Protein AF-A0A6I5CCQ0-F1 (afdb_monomer_lite)

Secondary structure (DSSP, 8-state):
--HHHHHHHHHHHHHHHHHHHHTTS---HHHHHHHHHHHHHHHHHHHHHHHHTSTT--SS-TTPPBPTTTSSSBHHHHHHHHTTPPTT-------PPPHHHHHHHHHHH-HHHHHHH-

Radius of gyration: 22.47 Å; chains: 1; bounding box: 61×22×50 Å

Sequence (118 aa):
MTNLTTELGSALRALGEHGDRLTVFEAAPEQLDEIGADLDRARRLLADVRAEQSPAGCRVHPSAPRDPATGEACLFCATNRRRGQTPGETATVTAAVPLEQVCRAVAELGHEEAVRRF

Foldseek 3Di:
DDPLVVVLVVLVVVLVVLVVVVVPDDDDPVSVVVNVVSVVVSLQSVLQVLLVCACQSDSVCSPAHQDPVPRNHGPVCVVCVVVVHHPPPPPPCPPDDPVVVLVVCCVPVNDVVSVVVD

pLDDT: mean 83.83, std 12.18, range [48.66, 97.0]

Structure (mmCIF, N/CA/C/O backbone):
data_AF-A0A6I5CCQ0-F1
#
_entry.id   AF-A0A6I5CCQ0-F1
#
loop_
_atom_site.group_PDB
_atom_site.id
_atom_site.type_symbol
_atom_site.label_atom_id
_atom_site.label_alt_id
_atom_site.label_comp_id
_atom_site.label_asym_id
_atom_site.label_entity_id
_atom_site.label_seq_id
_atom_site.pdbx_PDB_ins_code
_atom_site.Cartn_x
_atom_site.Cartn_y
_atom_site.Cartn_z
_atom_site.occupancy
_atom_site.B_iso_or_equiv
_atom_site.auth_seq_id
_atom_site.auth_comp_id
_atom_site.auth_asym_id
_atom_site.auth_atom_id
_atom_site.pdbx_PDB_model_num
ATOM 1 N N . MET A 1 1 ? 17.697 10.326 9.363 1.00 55.03 1 MET A N 1
ATOM 2 C CA . MET A 1 1 ? 17.123 9.556 8.239 1.00 55.03 1 MET A CA 1
ATOM 3 C C . MET A 1 1 ? 17.145 8.093 8.637 1.00 55.03 1 MET A C 1
ATOM 5 O O . MET A 1 1 ? 18.209 7.630 9.031 1.00 55.03 1 MET A O 1
ATOM 9 N N . THR A 1 2 ? 15.998 7.407 8.640 1.00 75.50 2 THR A N 1
ATOM 10 C CA . THR A 1 2 ? 15.954 5.965 8.941 1.00 75.50 2 THR A CA 1
ATOM 11 C C . THR A 1 2 ? 16.636 5.189 7.815 1.00 75.50 2 THR A C 1
ATOM 13 O O . THR A 1 2 ? 16.669 5.662 6.676 1.00 75.50 2 THR A O 1
ATOM 16 N N . ASN A 1 3 ? 17.198 4.016 8.121 1.00 89.06 3 ASN A N 1
ATOM 17 C CA . ASN A 1 3 ? 17.858 3.168 7.122 1.00 89.06 3 ASN A CA 1
ATOM 18 C C . ASN A 1 3 ? 16.903 2.869 5.940 1.00 89.06 3 ASN A C 1
ATOM 20 O O . ASN A 1 3 ? 17.273 3.050 4.783 1.00 89.06 3 ASN A O 1
ATOM 24 N N . LEU A 1 4 ? 15.618 2.628 6.235 1.00 89.00 4 LEU A N 1
ATOM 25 C CA . LEU A 1 4 ? 14.563 2.403 5.239 1.00 89.00 4 LEU A CA 1
ATOM 26 C C . LEU A 1 4 ? 14.352 3.570 4.265 1.00 89.00 4 LEU A C 1
ATOM 28 O O . LEU A 1 4 ? 14.105 3.350 3.082 1.00 89.00 4 LEU A O 1
ATOM 32 N N . THR A 1 5 ? 14.479 4.818 4.726 1.00 92.19 5 THR A N 1
ATOM 33 C CA . THR A 1 5 ? 14.367 5.992 3.841 1.00 92.19 5 THR A CA 1
ATOM 34 C C . THR A 1 5 ? 15.515 6.019 2.823 1.00 92.19 5 THR A C 1
ATOM 36 O O . THR A 1 5 ? 15.314 6.360 1.656 1.00 92.19 5 THR A O 1
ATOM 39 N N . THR A 1 6 ? 16.720 5.627 3.245 1.00 94.19 6 THR A N 1
ATOM 40 C CA . THR A 1 6 ? 17.888 5.513 2.362 1.00 94.19 6 THR A CA 1
ATOM 41 C C . THR A 1 6 ? 17.727 4.354 1.378 1.00 94.19 6 THR A C 1
ATOM 43 O O . THR A 1 6 ? 17.977 4.532 0.185 1.00 94.19 6 THR A O 1
ATOM 46 N N . GLU A 1 7 ? 17.254 3.194 1.842 1.00 95.62 7 GLU A N 1
ATOM 47 C CA . GLU A 1 7 ? 16.984 2.031 0.986 1.00 95.62 7 GLU A CA 1
ATOM 48 C C . GLU A 1 7 ? 15.912 2.321 -0.069 1.00 95.62 7 GLU A C 1
ATOM 50 O O . GLU A 1 7 ? 16.095 1.969 -1.237 1.00 95.62 7 GLU A O 1
ATOM 55 N N . LEU A 1 8 ? 14.833 3.018 0.306 1.00 95.81 8 LEU A N 1
ATOM 56 C CA . LEU A 1 8 ? 13.809 3.483 -0.630 1.00 95.81 8 LEU A CA 1
ATOM 57 C C . LEU A 1 8 ? 14.408 4.432 -1.674 1.00 95.81 8 LEU A C 1
ATOM 59 O O . LEU A 1 8 ? 14.164 4.268 -2.867 1.00 95.81 8 LEU A O 1
ATOM 63 N N . GLY A 1 9 ? 15.238 5.388 -1.249 1.00 95.38 9 GLY A N 1
ATOM 64 C CA . GLY A 1 9 ? 15.928 6.295 -2.167 1.00 95.38 9 GLY A CA 1
ATOM 65 C C . GLY A 1 9 ? 16.854 5.573 -3.153 1.00 95.38 9 GLY A C 1
ATOM 66 O O . GLY A 1 9 ? 16.978 5.996 -4.299 1.00 95.38 9 GLY A O 1
ATOM 67 N N . SER A 1 10 ? 17.494 4.476 -2.739 1.00 95.75 10 SER A N 1
ATOM 68 C CA . SER A 1 10 ? 18.277 3.617 -3.637 1.00 95.75 10 SER A CA 1
ATOM 69 C C . SER A 1 10 ? 17.385 2.838 -4.609 1.00 95.75 10 SER A C 1
ATOM 71 O O . SER A 1 10 ? 17.676 2.827 -5.801 1.00 95.75 10 SER A O 1
ATOM 73 N N . ALA A 1 11 ? 16.278 2.258 -4.132 1.00 96.06 11 ALA A N 1
ATOM 74 C CA . ALA A 1 11 ? 15.328 1.521 -4.970 1.00 96.06 11 ALA A CA 1
ATOM 75 C C . ALA A 1 11 ? 14.722 2.399 -6.077 1.00 96.06 11 ALA A C 1
ATOM 77 O O . ALA A 1 11 ? 14.635 1.989 -7.230 1.00 96.06 11 ALA A O 1
ATOM 78 N N . LEU A 1 12 ? 14.336 3.631 -5.733 1.00 96.00 12 LEU A N 1
ATOM 79 C CA . LEU A 1 12 ? 13.749 4.574 -6.686 1.00 96.00 12 LEU A CA 1
ATOM 80 C C . LEU A 1 12 ? 14.753 5.043 -7.747 1.00 96.00 12 LEU A C 1
ATOM 82 O O . LEU A 1 12 ? 14.352 5.276 -8.883 1.00 96.00 12 LEU A O 1
ATOM 86 N N . ARG A 1 13 ? 16.047 5.157 -7.410 1.00 95.12 13 ARG A N 1
ATOM 87 C CA . ARG A 1 13 ? 17.084 5.466 -8.410 1.00 95.12 13 ARG A CA 1
ATOM 88 C C . ARG A 1 13 ? 17.253 4.336 -9.423 1.00 95.12 13 ARG A C 1
ATOM 90 O O . ARG A 1 13 ? 17.243 4.625 -10.611 1.00 95.12 13 ARG A O 1
ATOM 97 N N . ALA A 1 14 ? 17.316 3.083 -8.968 1.00 92.38 14 ALA A N 1
ATOM 98 C CA . ALA A 1 14 ? 17.410 1.921 -9.859 1.00 92.38 14 ALA A CA 1
ATOM 99 C C . ALA A 1 14 ? 16.221 1.846 -10.839 1.00 92.38 14 ALA A C 1
ATOM 101 O O . ALA A 1 14 ? 16.401 1.615 -12.030 1.00 92.38 14 ALA A O 1
ATOM 102 N N . LEU A 1 15 ? 15.004 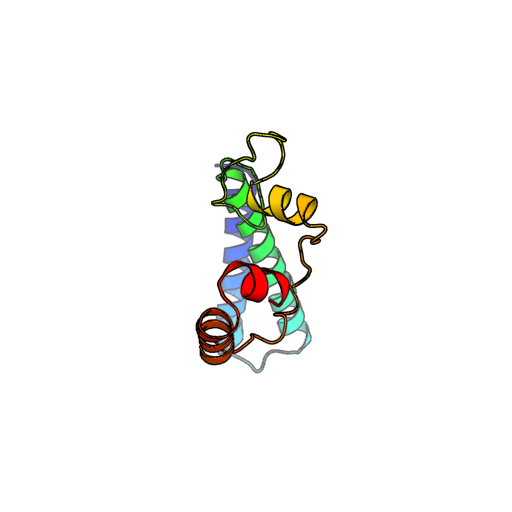2.146 -10.369 1.00 92.62 15 LEU A N 1
ATOM 103 C CA . LEU A 1 15 ? 13.829 2.253 -11.243 1.00 92.62 15 LEU A CA 1
ATOM 104 C C . LEU A 1 15 ? 13.942 3.370 -12.289 1.00 92.62 15 LEU A C 1
ATOM 106 O O . LEU A 1 15 ? 13.489 3.191 -13.418 1.00 92.62 15 LEU A O 1
ATOM 110 N N . GLY A 1 16 ? 14.539 4.510 -11.932 1.00 91.25 16 GLY A N 1
ATOM 111 C CA . GLY A 1 16 ? 14.813 5.589 -12.884 1.00 91.25 16 GLY A CA 1
ATOM 112 C C . GLY A 1 16 ? 15.746 5.140 -14.011 1.00 91.25 16 GLY A C 1
ATOM 113 O O . GLY A 1 16 ? 15.446 5.374 -15.178 1.00 91.25 16 GLY A O 1
ATOM 114 N N . GLU A 1 17 ? 16.808 4.407 -13.669 1.00 90.75 17 GLU A N 1
ATOM 115 C CA . GLU A 1 17 ? 17.763 3.853 -14.641 1.00 90.75 17 GLU A CA 1
ATOM 116 C C . GLU A 1 17 ? 17.095 2.871 -15.618 1.00 90.75 17 GLU A C 1
ATOM 118 O O . GLU A 1 17 ? 17.407 2.864 -16.811 1.00 90.75 17 GLU A O 1
ATOM 123 N N . HIS A 1 18 ? 16.134 2.069 -15.146 1.00 88.44 18 HIS A N 1
ATOM 124 C CA . HIS A 1 18 ? 15.318 1.222 -16.023 1.00 88.44 18 HIS A CA 1
ATOM 125 C C . HIS A 1 18 ? 14.440 2.044 -16.975 1.00 88.44 18 HIS A C 1
ATOM 127 O O . HIS A 1 18 ? 14.359 1.729 -18.163 1.00 88.44 18 HIS A O 1
ATOM 133 N N . GLY A 1 19 ? 13.813 3.115 -16.476 1.00 84.25 19 GLY A N 1
ATOM 134 C CA . GLY A 1 19 ? 12.987 4.026 -17.274 1.00 84.25 19 GLY A CA 1
ATOM 135 C C . GLY A 1 19 ? 13.755 4.677 -18.426 1.00 84.25 19 GLY A C 1
ATOM 136 O O . GLY A 1 19 ? 13.257 4.710 -19.552 1.00 84.25 19 GLY A O 1
ATOM 137 N N . ASP A 1 20 ? 14.994 5.105 -18.174 1.00 82.88 20 ASP A N 1
ATOM 138 C CA . ASP A 1 20 ? 15.867 5.681 -19.202 1.00 82.88 20 ASP A CA 1
ATOM 139 C C . ASP A 1 20 ? 16.182 4.664 -20.318 1.00 82.88 20 ASP A C 1
ATOM 141 O O . ASP A 1 20 ? 16.213 5.012 -21.502 1.00 82.88 20 ASP A O 1
ATOM 145 N N . ARG A 1 21 ? 16.343 3.380 -19.966 1.00 77.56 21 ARG A N 1
ATOM 146 C CA . ARG A 1 21 ? 16.669 2.289 -20.904 1.00 77.56 21 ARG A CA 1
ATOM 147 C C . ARG A 1 21 ? 15.486 1.831 -21.760 1.00 77.56 21 ARG A C 1
ATOM 149 O O . ARG A 1 21 ? 15.703 1.393 -22.890 1.00 77.56 21 ARG A O 1
ATOM 156 N N . LEU A 1 22 ? 14.255 1.948 -21.257 1.00 77.88 22 LEU A N 1
ATOM 157 C CA . LEU A 1 22 ? 13.032 1.536 -21.966 1.00 77.88 22 LEU A CA 1
ATOM 158 C C . LEU A 1 22 ? 12.740 2.366 -23.225 1.00 77.88 22 LEU A C 1
ATOM 160 O O . LEU A 1 22 ? 12.018 1.911 -24.106 1.00 77.88 22 LEU A O 1
ATOM 164 N N . THR A 1 23 ? 13.291 3.577 -23.334 1.00 67.69 23 THR A N 1
ATOM 165 C CA . THR A 1 23 ? 13.017 4.478 -24.468 1.00 67.69 23 THR A CA 1
ATOM 166 C C . THR A 1 23 ? 13.764 4.113 -25.755 1.00 67.69 23 THR A C 1
ATOM 168 O O . THR A 1 23 ? 13.461 4.669 -26.810 1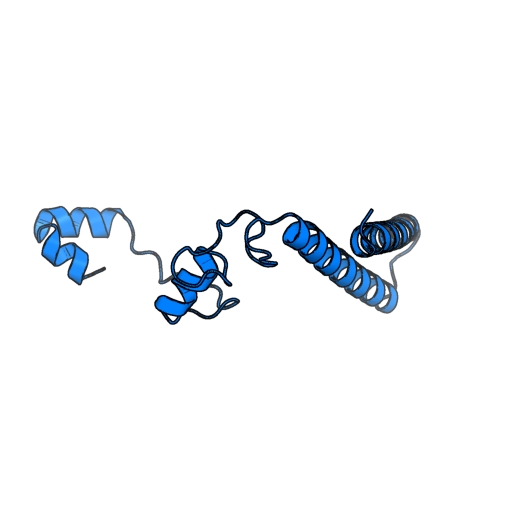.00 67.69 23 THR A O 1
ATOM 171 N N . VAL A 1 24 ? 14.727 3.186 -25.689 1.00 61.88 24 VAL A N 1
ATOM 172 C CA . VAL A 1 24 ? 15.701 2.973 -26.772 1.00 61.88 24 VAL A CA 1
ATOM 173 C C . VAL A 1 24 ? 15.488 1.653 -27.530 1.00 61.88 24 VAL A C 1
ATOM 175 O O . VAL A 1 24 ? 15.843 1.581 -28.704 1.00 61.88 24 VAL A O 1
ATOM 178 N N . PHE A 1 25 ? 14.873 0.627 -26.927 1.00 56.97 25 PHE A N 1
ATOM 179 C CA . PHE A 1 25 ? 14.681 -0.691 -27.555 1.00 56.97 25 PHE A CA 1
ATOM 180 C C . PHE A 1 25 ? 13.389 -1.383 -27.096 1.00 56.97 25 PHE A C 1
ATOM 182 O O . PHE A 1 25 ? 12.897 -1.122 -26.000 1.00 56.97 25 PHE A O 1
ATOM 189 N N . GLU A 1 26 ? 12.872 -2.303 -27.920 1.00 71.50 26 GLU A N 1
ATOM 190 C CA . GLU A 1 26 ? 11.900 -3.316 -27.482 1.00 71.50 26 GLU A CA 1
ATOM 191 C C . GLU A 1 26 ? 12.528 -4.099 -26.318 1.00 71.50 26 GLU A C 1
ATOM 193 O O . GLU A 1 26 ? 13.547 -4.770 -26.492 1.00 71.50 26 GLU A O 1
ATOM 198 N N . ALA A 1 27 ? 11.982 -3.939 -25.112 1.00 74.31 27 ALA A N 1
ATOM 199 C CA . ALA A 1 27 ? 12.535 -4.561 -23.915 1.00 74.31 27 ALA A CA 1
ATOM 200 C C . ALA A 1 27 ? 12.426 -6.088 -24.007 1.00 74.31 27 ALA A C 1
ATOM 202 O O . ALA A 1 27 ? 11.347 -6.621 -24.280 1.00 74.31 27 ALA A O 1
ATOM 203 N N . ALA A 1 28 ? 13.530 -6.791 -23.748 1.00 84.50 28 ALA A N 1
ATOM 204 C CA . ALA A 1 28 ? 13.506 -8.244 -23.645 1.00 84.50 28 ALA A CA 1
ATOM 205 C C . ALA A 1 28 ? 12.651 -8.683 -22.433 1.00 84.50 28 ALA A C 1
ATOM 207 O O . ALA A 1 28 ? 12.606 -7.953 -21.435 1.00 84.50 28 ALA A O 1
ATOM 208 N N . PRO A 1 29 ? 11.992 -9.857 -22.477 1.00 87.19 29 PRO A N 1
ATOM 209 C CA . PRO A 1 29 ? 11.157 -10.352 -21.378 1.00 87.19 29 PRO A CA 1
ATOM 210 C C . PRO A 1 29 ? 11.858 -10.341 -20.015 1.00 87.19 29 PRO A C 1
ATOM 212 O O . PRO A 1 29 ? 11.274 -9.918 -19.023 1.00 87.19 29 PRO A O 1
ATOM 215 N N . GLU A 1 30 ? 13.139 -10.698 -19.977 1.00 89.44 30 GLU A N 1
ATOM 216 C CA . GLU A 1 30 ? 13.937 -10.738 -18.750 1.00 89.44 30 GLU A CA 1
ATOM 217 C C . GLU A 1 30 ? 14.109 -9.341 -18.137 1.00 89.44 30 GLU A C 1
ATOM 219 O O . GLU A 1 30 ? 14.081 -9.181 -16.920 1.00 89.44 30 GLU A O 1
ATOM 224 N N . GLN A 1 31 ? 14.223 -8.305 -18.974 1.00 86.56 31 GLN A N 1
ATOM 225 C CA . GLN A 1 31 ? 14.293 -6.922 -18.498 1.00 86.56 31 GLN A CA 1
ATOM 226 C C . GLN A 1 31 ? 12.963 -6.482 -17.886 1.00 86.56 31 GLN A C 1
ATOM 228 O O . GLN A 1 31 ? 12.948 -5.734 -16.912 1.00 86.56 31 GLN A O 1
ATOM 233 N N . LEU A 1 32 ? 11.838 -6.938 -18.443 1.00 89.38 32 LEU A N 1
ATOM 234 C CA . LEU A 1 32 ? 10.517 -6.653 -17.886 1.00 89.38 32 LEU A CA 1
ATOM 235 C C . LEU A 1 32 ? 10.324 -7.348 -16.532 1.00 89.38 32 LEU A C 1
ATOM 237 O O . LEU A 1 32 ? 9.767 -6.738 -15.618 1.00 89.38 32 LEU A O 1
ATOM 241 N N . ASP A 1 33 ? 10.831 -8.573 -16.382 1.00 92.19 33 ASP A N 1
ATOM 242 C CA . ASP A 1 33 ? 10.816 -9.302 -15.110 1.00 92.19 33 ASP A CA 1
ATOM 243 C C . ASP A 1 33 ? 11.671 -8.600 -14.040 1.00 92.19 33 ASP A C 1
ATOM 245 O O . ASP A 1 33 ? 11.222 -8.425 -12.903 1.00 92.19 33 ASP A O 1
ATOM 249 N N . GLU A 1 34 ? 12.870 -8.130 -14.403 1.00 91.38 34 GLU A N 1
ATOM 250 C CA . GLU A 1 34 ? 13.734 -7.331 -13.520 1.00 91.38 34 GLU A CA 1
ATOM 251 C C . GLU A 1 34 ? 13.040 -6.038 -13.065 1.00 91.38 34 GLU A C 1
ATOM 253 O O . GLU A 1 34 ? 12.980 -5.744 -11.867 1.00 91.38 34 GLU A O 1
ATOM 258 N N . ILE A 1 35 ? 12.443 -5.298 -14.005 1.00 92.19 35 ILE A N 1
ATOM 259 C CA . ILE A 1 35 ? 11.678 -4.079 -13.710 1.00 92.19 35 ILE A CA 1
ATOM 260 C C . ILE A 1 35 ? 10.507 -4.387 -12.772 1.00 92.19 35 ILE A C 1
ATOM 262 O O . ILE A 1 35 ? 10.261 -3.641 -11.820 1.00 92.19 35 ILE A O 1
ATOM 266 N N . GLY A 1 36 ? 9.791 -5.490 -13.005 1.00 93.75 36 GLY A N 1
ATOM 267 C CA . GLY A 1 36 ? 8.698 -5.940 -12.145 1.00 93.75 36 GLY A CA 1
ATOM 268 C C . GLY A 1 36 ? 9.154 -6.211 -10.709 1.00 93.75 36 GLY A C 1
ATOM 269 O O . GLY A 1 36 ? 8.529 -5.732 -9.757 1.00 93.75 36 GLY A O 1
ATOM 270 N N . ALA A 1 37 ? 10.274 -6.916 -10.542 1.00 95.38 37 ALA A N 1
ATOM 271 C CA . ALA A 1 37 ? 10.847 -7.206 -9.231 1.00 95.38 37 ALA A CA 1
ATOM 272 C C . ALA A 1 37 ? 11.260 -5.925 -8.481 1.00 95.38 37 ALA A C 1
ATOM 274 O O . ALA A 1 37 ? 10.969 -5.780 -7.286 1.00 95.38 37 ALA A O 1
ATOM 275 N N . ASP A 1 38 ? 11.879 -4.970 -9.176 1.00 95.00 38 ASP A N 1
ATOM 276 C CA . ASP A 1 38 ? 12.302 -3.699 -8.583 1.00 95.00 38 ASP A CA 1
ATOM 277 C C . ASP A 1 38 ? 11.119 -2.787 -8.227 1.00 95.00 38 ASP A C 1
ATOM 279 O O . ASP A 1 38 ? 11.135 -2.131 -7.178 1.00 95.00 38 ASP A O 1
ATOM 283 N N . LEU A 1 39 ? 10.051 -2.792 -9.032 1.00 96.00 39 LEU A N 1
ATOM 284 C CA . LEU A 1 39 ? 8.800 -2.095 -8.714 1.00 96.00 39 LEU A CA 1
ATOM 285 C C . LEU A 1 39 ? 8.178 -2.638 -7.426 1.00 96.00 39 LEU A C 1
ATOM 287 O O . LEU A 1 39 ? 7.786 -1.870 -6.540 1.00 96.00 39 LEU A O 1
ATOM 291 N N . ASP A 1 40 ? 8.116 -3.960 -7.289 1.00 96.25 40 ASP A N 1
ATOM 292 C CA . ASP A 1 40 ? 7.605 -4.604 -6.084 1.00 96.25 40 ASP A CA 1
ATOM 293 C C . ASP A 1 40 ? 8.472 -4.308 -4.863 1.00 96.25 40 ASP A C 1
ATOM 295 O O . ASP A 1 40 ? 7.944 -4.018 -3.781 1.00 96.25 40 ASP A O 1
ATOM 299 N N . ARG A 1 41 ? 9.797 -4.315 -5.028 1.00 95.62 41 ARG A N 1
ATOM 300 C CA . ARG A 1 41 ? 10.740 -3.943 -3.972 1.00 95.62 41 ARG A CA 1
ATOM 301 C C . ARG A 1 41 ? 10.522 -2.501 -3.511 1.00 95.62 41 ARG A C 1
ATOM 303 O O . ARG A 1 41 ? 10.352 -2.269 -2.311 1.00 95.62 41 ARG A O 1
ATOM 310 N N . ALA A 1 42 ? 10.481 -1.540 -4.434 1.00 96.12 42 ALA A N 1
ATOM 311 C CA . ALA A 1 42 ? 10.265 -0.131 -4.110 1.00 96.12 42 ALA A CA 1
ATOM 312 C C . ALA A 1 42 ? 8.906 0.098 -3.430 1.00 96.12 42 ALA A C 1
ATOM 314 O O . ALA A 1 42 ? 8.810 0.843 -2.453 1.00 96.12 42 ALA A O 1
ATOM 315 N N . ARG A 1 43 ? 7.856 -0.593 -3.890 1.00 94.88 43 ARG A N 1
ATOM 316 C CA . ARG A 1 43 ? 6.510 -0.503 -3.312 1.00 94.88 43 ARG A CA 1
ATOM 317 C C . ARG A 1 43 ? 6.442 -1.043 -1.884 1.00 94.88 43 ARG A C 1
ATOM 319 O O . ARG A 1 43 ? 5.769 -0.440 -1.047 1.00 94.88 43 ARG A O 1
ATOM 326 N N . ARG A 1 44 ? 7.154 -2.135 -1.582 1.00 92.94 44 ARG A N 1
ATOM 327 C CA . ARG A 1 44 ? 7.283 -2.664 -0.211 1.00 92.94 44 ARG A CA 1
ATOM 328 C C . ARG A 1 44 ? 8.010 -1.676 0.701 1.00 92.94 44 ARG A C 1
ATOM 330 O O . ARG A 1 44 ? 7.468 -1.326 1.745 1.00 92.94 44 ARG A O 1
ATOM 337 N N . LEU A 1 45 ? 9.157 -1.151 0.265 1.00 94.12 45 LEU A N 1
ATOM 338 C CA . LEU A 1 45 ? 9.926 -0.157 1.027 1.00 94.12 45 LEU A CA 1
ATOM 339 C C . LEU A 1 45 ? 9.119 1.120 1.294 1.00 94.12 45 LEU A C 1
ATOM 341 O O . LEU A 1 45 ? 9.148 1.655 2.399 1.00 94.12 45 LEU A O 1
ATOM 345 N N . LEU A 1 46 ? 8.342 1.590 0.315 1.00 92.38 46 LEU A N 1
ATOM 346 C CA . LEU A 1 46 ? 7.443 2.727 0.506 1.00 92.38 46 LEU A CA 1
ATOM 347 C C . LEU A 1 46 ? 6.375 2.436 1.569 1.00 92.38 46 LEU A C 1
ATOM 349 O O . LEU A 1 46 ? 6.090 3.294 2.405 1.00 92.38 46 LEU A O 1
ATOM 353 N N . ALA A 1 47 ? 5.779 1.241 1.552 1.00 87.44 47 ALA A N 1
ATOM 354 C CA . ALA A 1 47 ? 4.812 0.837 2.569 1.00 87.44 47 ALA A CA 1
ATOM 355 C C . ALA A 1 47 ? 5.449 0.774 3.967 1.00 87.44 47 ALA A C 1
ATOM 357 O O . ALA A 1 47 ? 4.827 1.218 4.931 1.00 87.44 47 ALA A O 1
ATOM 358 N N . ASP A 1 48 ? 6.690 0.297 4.070 1.00 87.31 48 ASP A N 1
ATOM 359 C CA . ASP A 1 48 ? 7.446 0.258 5.322 1.00 87.31 48 ASP A CA 1
ATOM 360 C C . ASP A 1 48 ? 7.746 1.660 5.867 1.00 87.31 48 ASP A C 1
ATOM 362 O O . ASP A 1 48 ? 7.420 1.958 7.015 1.00 87.31 48 ASP A O 1
ATOM 366 N N . VAL A 1 49 ? 8.260 2.565 5.029 1.00 88.69 49 VAL A N 1
ATOM 367 C CA . VAL A 1 49 ? 8.532 3.962 5.418 1.00 88.69 49 VAL A CA 1
ATOM 368 C C . VAL A 1 49 ? 7.247 4.698 5.821 1.00 88.69 49 VAL A C 1
ATOM 370 O O . VAL A 1 49 ? 7.255 5.532 6.730 1.00 88.69 49 VAL A O 1
ATOM 373 N N . ARG A 1 50 ? 6.111 4.402 5.174 1.00 84.94 50 ARG A N 1
ATOM 374 C CA . ARG A 1 50 ? 4.799 4.938 5.582 1.00 84.94 50 ARG A CA 1
ATO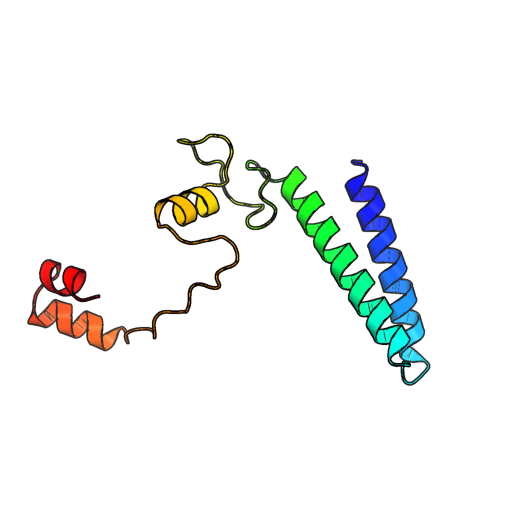M 375 C C . ARG A 1 50 ? 4.319 4.344 6.904 1.00 84.94 50 ARG A C 1
ATOM 377 O O . ARG A 1 50 ? 3.689 5.055 7.681 1.00 84.94 50 ARG A O 1
ATOM 384 N N . ALA A 1 51 ? 4.595 3.068 7.157 1.00 80.06 51 ALA A N 1
ATOM 385 C CA . ALA A 1 51 ? 4.246 2.406 8.407 1.00 80.06 51 ALA A CA 1
ATOM 386 C C . ALA A 1 51 ? 5.055 2.958 9.590 1.00 80.06 51 ALA A C 1
ATOM 388 O O . ALA A 1 51 ? 4.469 3.174 10.643 1.00 80.06 51 ALA A O 1
ATOM 389 N N . GLU A 1 52 ? 6.345 3.275 9.422 1.00 80.81 52 GLU A N 1
ATOM 390 C CA . GLU A 1 52 ? 7.153 3.934 10.471 1.00 80.81 52 GLU A CA 1
ATOM 391 C C . GLU A 1 52 ? 6.569 5.286 10.907 1.00 80.81 52 GLU A C 1
ATOM 393 O O . GLU A 1 52 ? 6.685 5.680 12.064 1.00 80.81 52 GLU A O 1
ATOM 398 N N . GLN A 1 53 ? 5.915 5.992 9.984 1.00 77.69 53 GLN A N 1
ATOM 399 C CA . GLN A 1 53 ? 5.253 7.272 10.249 1.00 77.69 53 GLN A CA 1
ATOM 400 C C . GLN A 1 53 ? 3.811 7.108 10.755 1.00 77.69 53 GLN A C 1
ATOM 402 O O . GLN A 1 53 ? 3.163 8.088 11.122 1.00 77.69 53 GLN A O 1
ATOM 407 N N . SER A 1 54 ? 3.286 5.881 10.759 1.00 74.12 54 SER A N 1
ATOM 408 C CA . SER A 1 54 ? 1.922 5.581 11.175 1.00 74.12 54 SER A CA 1
ATOM 409 C C . SER A 1 54 ? 1.806 5.552 12.700 1.00 74.12 54 SER A C 1
ATOM 411 O O . SER A 1 54 ? 2.557 4.815 13.340 1.00 74.12 54 SER A O 1
ATOM 413 N N . PRO A 1 55 ? 0.788 6.201 13.300 1.00 72.50 55 PRO A N 1
ATOM 414 C CA . PRO A 1 55 ? 0.499 6.063 14.730 1.00 72.50 55 PRO A CA 1
ATOM 415 C C . PRO A 1 55 ? 0.295 4.607 15.183 1.00 72.50 55 PRO A C 1
ATOM 417 O O . PRO A 1 55 ? 0.516 4.277 16.347 1.00 72.50 55 PRO A O 1
ATOM 420 N N . ALA A 1 56 ? -0.148 3.733 14.271 1.00 78.75 56 ALA A N 1
ATOM 421 C CA . ALA A 1 56 ? -0.415 2.323 14.536 1.00 78.75 56 ALA A CA 1
ATOM 422 C C . ALA A 1 56 ? 0.604 1.360 13.899 1.00 78.75 56 ALA A C 1
ATOM 424 O O . ALA A 1 56 ? 0.441 0.151 14.039 1.00 78.75 56 ALA A O 1
ATOM 425 N N . GLY A 1 57 ? 1.612 1.850 13.167 1.00 74.62 57 GLY A N 1
ATOM 426 C CA . GLY A 1 57 ? 2.630 1.002 12.531 1.00 74.62 57 GLY A CA 1
ATOM 427 C C . GLY A 1 57 ? 2.118 0.072 11.4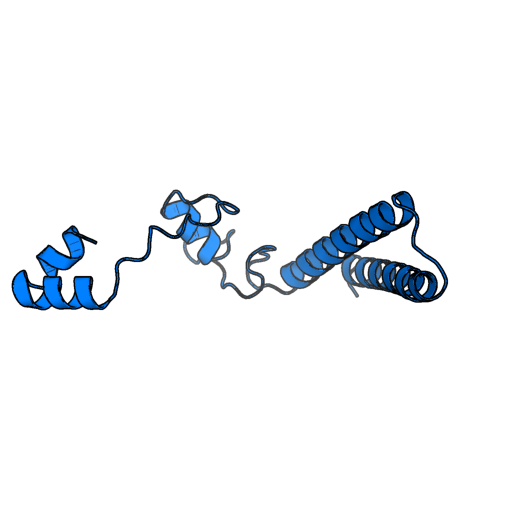18 1.00 74.62 57 GLY A C 1
ATOM 428 O O . GLY A 1 57 ? 2.786 -0.896 11.061 1.00 74.62 57 GLY A O 1
ATOM 429 N N . CYS A 1 58 ? 0.913 0.295 10.879 1.00 82.00 58 CYS A N 1
ATOM 430 C CA . CYS A 1 58 ? 0.294 -0.649 9.947 1.00 82.00 58 CYS A CA 1
ATOM 431 C C . CYS A 1 58 ? 0.718 -0.402 8.492 1.00 82.00 58 CYS A C 1
ATOM 433 O O . CYS A 1 58 ? 0.409 0.639 7.919 1.00 82.00 58 CYS A O 1
ATOM 435 N N . ARG A 1 59 ? 1.323 -1.416 7.855 1.00 79.75 59 ARG A N 1
ATOM 436 C CA . ARG A 1 59 ? 1.715 -1.400 6.428 1.00 79.75 59 ARG A CA 1
ATOM 437 C C . ARG A 1 59 ? 0.539 -1.290 5.454 1.00 79.75 59 ARG A C 1
ATOM 439 O O . ARG A 1 59 ? 0.684 -0.716 4.382 1.00 79.75 59 ARG A O 1
ATOM 446 N N . VAL A 1 60 ? -0.619 -1.845 5.821 1.00 81.75 60 VAL A N 1
ATOM 447 C CA . VAL A 1 60 ? -1.837 -1.830 4.987 1.00 81.75 60 VAL A CA 1
ATOM 448 C C . VAL A 1 60 ? -2.596 -0.513 5.155 1.00 81.75 60 VAL A C 1
ATOM 450 O O . VAL A 1 60 ? -3.055 0.073 4.179 1.00 81.75 60 VAL A O 1
ATOM 453 N N . HIS A 1 61 ? -2.693 -0.020 6.393 1.00 83.38 61 HIS A N 1
ATOM 454 C CA . HIS A 1 61 ? -3.433 1.191 6.741 1.00 83.38 61 HIS A CA 1
ATOM 455 C C . HIS A 1 61 ? -2.531 2.184 7.494 1.00 83.38 61 HIS A C 1
ATOM 457 O O . HIS A 1 61 ? -2.680 2.359 8.705 1.00 83.38 61 HIS A O 1
ATOM 463 N N . PRO A 1 62 ? -1.602 2.859 6.801 1.00 76.19 62 PRO A N 1
ATOM 464 C CA . PRO A 1 62 ? -0.608 3.718 7.447 1.00 76.19 62 PRO A CA 1
ATOM 465 C C . PRO A 1 62 ? -1.218 4.960 8.113 1.00 76.19 62 PRO A C 1
ATOM 467 O O . PRO A 1 62 ? -0.635 5.515 9.035 1.00 76.19 62 PRO A O 1
ATOM 470 N N . SER A 1 63 ? -2.418 5.383 7.718 1.00 81.31 63 SER A N 1
ATOM 471 C CA . SER A 1 63 ? -3.117 6.514 8.349 1.00 81.31 63 SER A CA 1
ATOM 472 C C . SER A 1 63 ? -4.124 6.091 9.422 1.00 81.31 63 SER A C 1
ATOM 474 O O . SER A 1 63 ? -4.824 6.939 9.967 1.00 81.31 63 SER A O 1
ATOM 476 N N . ALA A 1 64 ? -4.253 4.792 9.706 1.00 83.06 64 ALA A N 1
ATOM 477 C CA . ALA A 1 64 ? -5.251 4.317 10.651 1.00 83.06 64 ALA A CA 1
ATOM 478 C C . ALA A 1 64 ? -4.845 4.599 12.104 1.00 83.06 64 ALA A C 1
ATOM 480 O O . ALA A 1 64 ? -3.673 4.433 12.459 1.00 83.06 64 ALA A O 1
ATOM 481 N N . PRO A 1 65 ? -5.808 4.966 12.967 1.00 86.38 65 PRO A N 1
ATOM 482 C CA . PRO A 1 65 ? -5.550 5.102 14.390 1.00 86.38 65 PRO A CA 1
ATOM 483 C C . PRO A 1 65 ? -5.223 3.742 15.015 1.00 86.38 65 PRO A C 1
ATOM 485 O O . PRO A 1 65 ? -5.608 2.682 14.506 1.00 86.38 65 PRO A O 1
ATOM 488 N N . ARG A 1 66 ? -4.518 3.778 16.146 1.00 88.06 66 ARG A N 1
ATOM 489 C CA . ARG A 1 66 ? -4.240 2.596 16.969 1.00 88.06 66 ARG A CA 1
ATOM 490 C C . ARG A 1 66 ? -5.541 2.110 17.607 1.00 88.06 66 ARG A C 1
ATOM 492 O O . ARG A 1 66 ? -6.347 2.928 18.044 1.00 88.06 66 ARG A O 1
ATOM 499 N N . ASP A 1 67 ? -5.767 0.800 17.637 1.00 87.62 67 ASP A N 1
ATOM 500 C CA . ASP A 1 67 ? -6.940 0.231 18.303 1.00 87.62 67 ASP A CA 1
ATOM 501 C C . ASP A 1 67 ? -6.817 0.418 19.825 1.00 87.62 67 ASP A C 1
ATOM 503 O O . ASP A 1 67 ? -5.897 -0.147 20.420 1.00 87.62 67 ASP A O 1
ATOM 507 N N . PRO A 1 68 ? -7.727 1.155 20.486 1.00 85.31 68 PRO A N 1
ATOM 508 C CA . PRO A 1 68 ? -7.636 1.392 21.924 1.00 85.31 68 PRO A CA 1
ATOM 509 C C . PRO A 1 68 ? -7.842 0.125 22.764 1.00 85.31 68 PRO A C 1
ATOM 511 O O . PRO A 1 68 ? -7.414 0.094 23.912 1.00 85.31 68 PRO A O 1
ATOM 514 N N . ALA A 1 69 ? -8.486 -0.916 22.224 1.00 83.88 69 ALA A N 1
ATOM 515 C CA . ALA A 1 69 ? -8.755 -2.139 22.982 1.00 83.88 69 ALA A CA 1
ATOM 516 C C . ALA A 1 69 ? -7.604 -3.154 22.931 1.00 83.88 69 ALA A C 1
ATOM 518 O O . ALA A 1 69 ? -7.436 -3.924 23.871 1.00 83.88 69 ALA A O 1
ATOM 519 N N . THR A 1 70 ? -6.836 -3.187 21.837 1.00 75.69 70 THR A N 1
ATOM 520 C CA . THR A 1 70 ? -5.711 -4.128 21.680 1.00 75.69 70 THR A CA 1
ATOM 521 C C . THR A 1 70 ? -4.346 -3.463 21.776 1.00 75.69 70 THR A C 1
ATOM 523 O O . THR A 1 70 ? -3.373 -4.156 22.048 1.00 75.69 70 THR A O 1
ATOM 526 N N . GLY A 1 71 ? -4.239 -2.152 21.537 1.00 70.50 71 GLY A N 1
ATOM 527 C CA . GLY A 1 71 ? -2.995 -1.378 21.607 1.00 70.50 71 GLY A CA 1
ATOM 528 C C . GLY A 1 71 ? -1.964 -1.687 20.514 1.00 70.50 71 GLY A C 1
ATOM 529 O O . GLY A 1 71 ? -1.155 -0.825 20.196 1.00 70.50 71 GLY A O 1
ATOM 530 N N . GLU A 1 72 ? -2.007 -2.872 19.908 1.00 68.56 72 GLU A N 1
ATOM 531 C CA . GLU A 1 72 ? -0.967 -3.400 19.015 1.00 68.56 72 GLU A CA 1
ATOM 532 C C . GLU A 1 72 ? -1.347 -3.331 17.525 1.00 68.56 72 GLU A C 1
ATOM 534 O O . GLU A 1 72 ? -0.480 -3.222 16.662 1.00 68.56 72 GLU A O 1
ATOM 539 N N . ALA A 1 73 ? -2.642 -3.378 17.193 1.00 82.69 73 ALA A N 1
ATOM 540 C CA . ALA A 1 73 ? -3.125 -3.341 15.811 1.00 82.69 73 ALA A CA 1
ATOM 541 C C . ALA A 1 73 ? -3.713 -1.971 15.440 1.00 82.69 73 ALA A C 1
ATOM 543 O O . ALA A 1 73 ? -4.207 -1.231 16.293 1.00 82.69 73 ALA A O 1
ATOM 544 N N . CYS A 1 74 ? -3.722 -1.635 14.145 1.00 90.00 74 CYS A N 1
ATOM 545 C CA . CYS A 1 74 ? -4.544 -0.519 13.685 1.00 90.00 74 CYS A CA 1
ATOM 546 C C . CYS A 1 74 ? -6.031 -0.866 13.798 1.00 90.00 74 CYS A C 1
ATOM 548 O O . CYS A 1 74 ? -6.420 -2.027 13.627 1.00 90.00 74 CYS A O 1
ATOM 550 N N . LEU A 1 75 ? -6.857 0.150 14.052 1.00 90.06 75 LEU A N 1
ATOM 551 C CA . LEU A 1 75 ? -8.289 -0.002 14.298 1.00 90.06 75 LEU A CA 1
ATOM 552 C C . LEU A 1 75 ? -8.979 -0.832 13.208 1.00 90.06 75 LEU A C 1
ATOM 554 O O . LEU A 1 75 ? -9.702 -1.763 13.534 1.00 90.06 75 LEU A O 1
ATOM 558 N N . PHE A 1 76 ? -8.696 -0.578 11.926 1.00 88.94 76 PHE A N 1
ATOM 559 C CA . PHE A 1 76 ? -9.322 -1.316 10.823 1.00 88.94 76 PHE A CA 1
ATOM 560 C C . PHE A 1 76 ? -8.928 -2.795 10.783 1.00 88.94 76 PHE A C 1
ATOM 562 O O . PHE A 1 76 ? -9.796 -3.654 10.657 1.00 88.94 76 PHE A O 1
ATOM 569 N N . CYS A 1 77 ? -7.641 -3.122 10.942 1.00 87.94 77 CYS A N 1
ATOM 570 C CA . CYS A 1 77 ? -7.204 -4.520 10.987 1.00 87.94 77 CYS A CA 1
ATOM 571 C C . CYS A 1 77 ? -7.772 -5.246 12.212 1.00 87.94 77 CYS A C 1
ATOM 573 O O . CYS A 1 77 ? -8.155 -6.411 12.113 1.00 87.94 77 CYS A O 1
ATOM 575 N N . ALA A 1 78 ? -7.852 -4.563 13.358 1.00 89.44 78 ALA A N 1
ATOM 576 C CA . ALA A 1 78 ? -8.462 -5.112 14.559 1.00 89.44 78 ALA A CA 1
ATOM 577 C C . ALA A 1 78 ? -9.968 -5.353 14.367 1.00 89.44 78 ALA A C 1
ATOM 579 O O . ALA A 1 78 ? -10.463 -6.421 14.720 1.00 89.44 78 ALA A O 1
ATOM 580 N N . THR A 1 79 ? -10.689 -4.409 13.755 1.00 88.69 79 THR A N 1
ATOM 581 C CA . THR A 1 79 ? -12.111 -4.552 13.412 1.00 88.69 79 THR A CA 1
ATOM 582 C C . THR A 1 79 ? -12.342 -5.696 12.431 1.00 88.69 79 THR A C 1
ATOM 584 O O . THR A 1 79 ? -13.220 -6.518 12.680 1.00 88.69 79 THR A O 1
ATOM 587 N N . ASN A 1 80 ? -11.546 -5.804 11.365 1.00 86.31 80 ASN A N 1
ATOM 588 C CA . ASN A 1 80 ? -11.654 -6.906 10.407 1.00 86.31 80 ASN A CA 1
ATOM 589 C C . ASN A 1 80 ? -11.425 -8.252 11.098 1.00 86.31 80 ASN A C 1
ATOM 591 O O . ASN A 1 80 ? -12.251 -9.149 10.966 1.00 86.31 80 ASN A O 1
ATOM 595 N N . ARG A 1 81 ? -10.394 -8.357 11.947 1.00 85.38 81 ARG A N 1
ATOM 596 C CA . ARG A 1 81 ? -10.153 -9.563 12.750 1.00 85.38 81 ARG A CA 1
ATOM 597 C C . ARG A 1 81 ? -11.346 -9.908 13.650 1.00 85.38 81 ARG A C 1
ATOM 599 O O . ARG A 1 81 ? -11.738 -11.067 13.696 1.00 85.38 81 ARG A O 1
ATOM 606 N N . ARG A 1 82 ? -11.953 -8.926 14.334 1.00 85.38 82 ARG A N 1
ATOM 607 C CA . ARG A 1 82 ? -13.163 -9.141 15.162 1.00 85.38 82 ARG A CA 1
ATOM 608 C C . ARG A 1 82 ? -14.363 -9.609 14.336 1.00 85.38 82 ARG A C 1
ATOM 610 O O . ARG A 1 82 ? -15.192 -10.348 14.848 1.00 85.38 82 ARG A O 1
ATOM 617 N N . ARG A 1 83 ? -14.445 -9.190 13.072 1.00 85.19 83 ARG A N 1
ATOM 618 C CA . ARG A 1 83 ? -15.465 -9.624 12.106 1.00 85.19 83 ARG A CA 1
ATOM 619 C C . ARG A 1 83 ? -15.152 -10.976 11.454 1.00 85.19 83 ARG A C 1
ATOM 621 O O . ARG A 1 83 ? -15.946 -11.432 10.643 1.00 85.19 83 ARG A O 1
ATOM 628 N N . GLY A 1 84 ? -14.011 -11.596 11.766 1.00 81.75 84 GLY A N 1
ATOM 629 C CA . GLY A 1 84 ? -13.554 -12.816 11.097 1.00 81.75 84 GLY A CA 1
ATOM 630 C C . GLY A 1 84 ? -13.073 -12.597 9.657 1.00 81.75 84 GLY A C 1
ATOM 631 O O . GLY A 1 84 ? -12.964 -13.558 8.910 1.00 81.75 84 GLY A O 1
ATOM 632 N N . GLN A 1 85 ? -12.789 -11.352 9.261 1.00 70.38 85 GLN A N 1
ATOM 633 C CA . GLN A 1 85 ? -12.282 -10.995 7.935 1.00 70.38 85 GLN A CA 1
ATOM 634 C C . GLN A 1 85 ? -10.750 -10.965 7.953 1.00 70.38 85 GLN A C 1
ATOM 636 O O . GLN A 1 85 ? -10.140 -10.263 8.771 1.00 70.38 85 GLN A O 1
ATOM 641 N N . THR A 1 86 ? -10.112 -11.712 7.052 1.00 58.94 86 THR A N 1
ATOM 642 C CA . THR A 1 86 ? -8.646 -11.809 7.008 1.00 58.94 86 THR A CA 1
ATOM 643 C C . THR A 1 86 ? -8.054 -10.641 6.203 1.00 58.94 86 THR A C 1
ATOM 645 O O . THR A 1 86 ? -8.577 -10.302 5.141 1.00 58.94 86 THR A O 1
ATOM 648 N N . PRO A 1 87 ? -6.958 -9.992 6.646 1.00 52.31 87 PRO A N 1
ATOM 649 C CA . PRO A 1 87 ? -6.293 -8.961 5.848 1.00 52.31 87 PRO A CA 1
ATOM 650 C C . PRO A 1 87 ? -5.790 -9.546 4.520 1.00 52.31 87 PRO A C 1
ATOM 652 O O . PRO A 1 87 ? -4.993 -10.479 4.529 1.00 52.31 87 PRO A O 1
ATOM 655 N N . GLY A 1 88 ? -6.240 -8.995 3.392 1.00 56.47 88 GLY A N 1
ATOM 656 C CA . GLY A 1 88 ? -5.891 -9.481 2.048 1.00 56.47 88 GLY A CA 1
ATOM 657 C C . GLY A 1 88 ? -6.996 -10.288 1.371 1.00 56.47 88 GLY A C 1
ATOM 658 O O . GLY A 1 88 ? -6.956 -10.468 0.158 1.00 56.47 88 GLY A O 1
ATOM 659 N N . GLU A 1 89 ? -8.027 -10.682 2.116 1.00 54.88 89 GLU A N 1
ATOM 660 C CA . GLU A 1 89 ? -9.299 -11.049 1.518 1.00 54.88 89 GLU A CA 1
ATOM 661 C C . GLU A 1 89 ? -9.889 -9.749 0.976 1.00 54.88 89 GLU A C 1
ATOM 663 O O . GLU A 1 89 ? -10.378 -8.903 1.730 1.00 54.88 89 GLU A O 1
ATOM 668 N N . THR A 1 90 ? -9.744 -9.517 -0.334 1.00 52.38 90 THR A N 1
ATOM 669 C CA . THR A 1 90 ? -10.627 -8.595 -1.042 1.00 52.38 90 THR A CA 1
ATOM 670 C C . THR A 1 90 ? -12.008 -9.044 -0.628 1.00 52.38 90 THR A C 1
ATOM 672 O O . THR A 1 90 ? -12.415 -10.131 -1.037 1.00 52.38 90 THR A O 1
ATOM 675 N N . ALA A 1 91 ? -12.653 -8.290 0.273 1.00 54.00 91 ALA A N 1
ATOM 676 C CA . ALA A 1 91 ? -14.019 -8.561 0.670 1.00 54.00 91 ALA A CA 1
ATOM 677 C C . ALA A 1 91 ? -14.730 -8.765 -0.652 1.00 54.00 91 ALA A C 1
ATOM 679 O O . ALA A 1 91 ? -14.757 -7.839 -1.469 1.00 54.00 91 ALA A O 1
ATOM 680 N N . THR A 1 92 ? -15.132 -10.008 -0.932 1.00 48.66 92 THR A N 1
ATOM 681 C CA . THR A 1 92 ? -15.922 -10.285 -2.116 1.00 48.66 92 THR A CA 1
ATOM 682 C C . THR A 1 92 ? -17.050 -9.303 -1.956 1.00 48.66 92 THR A C 1
ATOM 684 O O . THR A 1 92 ? -17.729 -9.355 -0.930 1.00 48.66 92 THR A O 1
ATOM 687 N N . VAL A 1 93 ? -17.108 -8.300 -2.836 1.00 53.03 93 VAL A N 1
ATOM 688 C CA . VAL A 1 93 ? -18.163 -7.303 -2.779 1.00 53.03 93 VAL A CA 1
ATOM 689 C C . VAL A 1 93 ? -19.399 -8.162 -2.904 1.00 53.03 93 VAL A C 1
ATOM 691 O O . VAL A 1 93 ? -19.654 -8.721 -3.972 1.00 53.03 93 VAL A O 1
ATOM 694 N N . THR A 1 94 ? -20.066 -8.408 -1.776 1.00 57.56 94 THR A N 1
ATOM 695 C CA . THR A 1 94 ? -21.341 -9.096 -1.753 1.00 57.56 94 THR A CA 1
ATOM 696 C C . THR A 1 94 ? -22.149 -8.349 -2.784 1.00 57.56 94 THR A C 1
ATOM 698 O O . THR A 1 94 ? -22.180 -7.117 -2.724 1.00 57.56 94 THR A O 1
ATOM 701 N N . ALA A 1 95 ? -22.633 -9.070 -3.803 1.00 63.03 95 ALA A N 1
ATOM 702 C CA . ALA A 1 95 ? -23.288 -8.478 -4.962 1.00 63.03 95 ALA A CA 1
ATOM 703 C C . ALA A 1 95 ? -24.177 -7.335 -4.474 1.00 63.03 95 ALA A C 1
ATOM 705 O O . ALA A 1 95 ? -25.095 -7.571 -3.685 1.00 63.03 95 ALA A O 1
ATOM 706 N N . ALA A 1 96 ? -23.783 -6.103 -4.813 1.00 74.31 96 ALA A N 1
ATOM 707 C CA . ALA A 1 96 ? -24.304 -4.932 -4.133 1.00 74.31 96 ALA A CA 1
ATOM 708 C C . ALA A 1 96 ? -25.819 -4.913 -4.329 1.00 74.31 96 ALA A C 1
ATOM 710 O O . ALA A 1 96 ? -26.298 -4.858 -5.462 1.00 74.31 96 ALA A O 1
ATOM 711 N N . VAL A 1 97 ? -26.568 -5.013 -3.231 1.00 85.06 97 VAL A N 1
ATOM 712 C CA . VAL A 1 97 ? -28.022 -4.897 -3.286 1.00 85.06 97 VAL A CA 1
ATOM 713 C C . VAL A 1 97 ? -28.334 -3.470 -3.745 1.00 85.06 97 VAL A C 1
ATOM 715 O O . VAL A 1 97 ? -27.846 -2.528 -3.111 1.00 85.06 97 VAL A O 1
ATOM 718 N N . PRO A 1 98 ? -29.110 -3.276 -4.828 1.00 90.94 98 PRO A N 1
ATOM 719 C CA . PRO A 1 98 ? -29.470 -1.943 -5.291 1.00 90.94 98 PRO A CA 1
ATOM 720 C C . PRO A 1 98 ? -30.158 -1.150 -4.181 1.00 90.94 98 PRO A C 1
ATOM 722 O O . PRO A 1 98 ? -31.040 -1.669 -3.487 1.00 90.94 98 PRO A O 1
ATOM 725 N N . LEU A 1 99 ? -29.775 0.116 -4.015 1.00 89.12 99 LEU A N 1
ATOM 726 C CA . LEU A 1 99 ? -30.294 0.968 -2.945 1.00 89.12 99 LEU A CA 1
ATOM 727 C C . LEU A 1 99 ? -31.825 1.071 -3.001 1.00 89.12 99 LEU A C 1
ATOM 729 O O . LEU A 1 99 ? -32.485 1.065 -1.965 1.00 89.12 99 LEU A O 1
ATOM 733 N N . GLU A 1 100 ? -32.406 1.074 -4.201 1.00 94.38 100 GLU A N 1
ATOM 734 C CA . GLU A 1 100 ? -33.853 1.141 -4.414 1.00 94.38 100 GLU A CA 1
ATOM 735 C C . GLU A 1 100 ? -34.575 -0.074 -3.817 1.00 94.38 100 GLU A C 1
ATOM 737 O O . GLU A 1 100 ? -35.705 0.028 -3.335 1.00 94.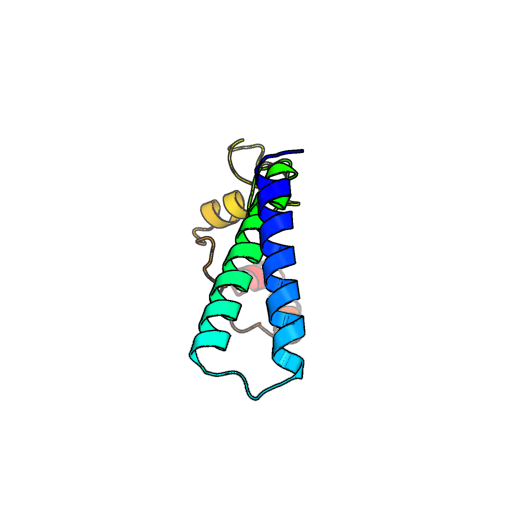38 100 GLU A O 1
ATOM 742 N N . GLN A 1 101 ? -33.928 -1.240 -3.830 1.00 93.69 101 GLN A N 1
ATOM 743 C CA . GLN A 1 101 ? -34.464 -2.451 -3.223 1.00 93.69 101 GLN A CA 1
ATOM 744 C C . GLN A 1 101 ? -34.464 -2.351 -1.695 1.00 93.69 101 GLN A C 1
ATOM 746 O O . GLN A 1 101 ? -35.461 -2.714 -1.070 1.00 93.69 101 GLN A O 1
ATOM 751 N N . VAL A 1 102 ? -33.395 -1.811 -1.105 1.00 92.81 102 VAL A N 1
ATOM 752 C CA . VAL A 1 102 ? -33.304 -1.588 0.346 1.00 92.81 102 VAL A CA 1
ATOM 753 C C . VAL A 1 102 ? -34.328 -0.541 0.793 1.00 92.81 102 VAL A C 1
ATOM 755 O O . VAL A 1 102 ? -35.074 -0.782 1.739 1.00 92.81 102 VAL A O 1
ATOM 758 N N . CYS A 1 103 ? -34.441 0.587 0.083 1.00 95.69 103 CYS A N 1
ATOM 759 C CA . CYS A 1 103 ? -35.407 1.643 0.402 1.00 95.69 103 CYS A CA 1
ATOM 760 C C . CYS A 1 103 ? -36.854 1.144 0.348 1.00 95.69 103 CYS A C 1
ATOM 762 O O . CYS A 1 103 ? -37.649 1.453 1.235 1.00 95.69 103 CYS A O 1
ATOM 764 N N . ARG A 1 104 ? -37.191 0.337 -0.661 1.00 96.25 104 ARG A N 1
ATOM 765 C CA . ARG A 1 104 ? -38.509 -0.294 -0.764 1.00 96.25 104 ARG A CA 1
ATOM 766 C C . ARG A 1 104 ? -38.773 -1.257 0.390 1.00 96.25 104 ARG A C 1
ATOM 768 O O . ARG A 1 104 ? -39.836 -1.182 0.991 1.00 96.25 104 ARG A O 1
ATOM 775 N N . ALA A 1 105 ? -37.802 -2.095 0.754 1.00 95.31 105 ALA A N 1
ATOM 776 C CA . ALA A 1 105 ? -37.948 -3.004 1.888 1.00 95.31 105 ALA A CA 1
ATOM 777 C C . ALA A 1 105 ? -38.160 -2.255 3.213 1.00 95.31 105 ALA A C 1
ATOM 779 O O . ALA A 1 105 ? -38.989 -2.668 4.015 1.00 95.31 105 ALA A O 1
ATOM 780 N N . VAL A 1 106 ? -37.471 -1.128 3.428 1.00 97.00 106 VAL A N 1
ATOM 781 C CA . VAL A 1 106 ? -37.701 -0.271 4.604 1.00 97.00 106 VAL A CA 1
ATOM 782 C C . VAL A 1 106 ? -39.115 0.314 4.595 1.00 97.00 106 VAL A C 1
ATOM 784 O O . VAL A 1 106 ? -39.760 0.342 5.641 1.00 97.00 106 VAL A O 1
ATOM 787 N N . ALA A 1 107 ? -39.606 0.761 3.436 1.00 96.56 107 ALA A N 1
ATOM 788 C CA . ALA A 1 107 ? -40.948 1.324 3.306 1.00 96.56 107 ALA A CA 1
ATOM 789 C C . ALA A 1 107 ? -42.061 0.279 3.512 1.00 96.56 107 ALA A C 1
ATOM 791 O O . ALA A 1 107 ? -43.092 0.596 4.096 1.00 96.56 107 ALA A O 1
ATOM 792 N N . GLU A 1 108 ? -41.854 -0.954 3.042 1.00 96.94 108 GLU A N 1
ATOM 793 C CA . GLU A 1 108 ? -42.857 -2.027 3.079 1.00 96.94 108 GLU A CA 1
ATOM 794 C C . GLU A 1 108 ? -42.841 -2.827 4.390 1.00 96.94 108 GLU A C 1
ATOM 796 O O . GLU A 1 108 ? -43.898 -3.191 4.901 1.00 96.94 108 GLU A O 1
ATOM 801 N N . LEU A 1 109 ? -41.655 -3.119 4.931 1.00 95.31 109 LEU A N 1
ATOM 802 C CA . LEU A 1 109 ? -41.465 -4.045 6.057 1.00 95.31 109 LEU A CA 1
ATOM 803 C C . LEU A 1 109 ? -41.053 -3.342 7.357 1.00 95.31 109 LEU A C 1
ATOM 805 O O . LEU A 1 109 ? -41.055 -3.955 8.424 1.00 95.31 109 LEU A O 1
ATOM 809 N N . GLY A 1 110 ? -40.690 -2.062 7.283 1.00 93.56 110 GLY A N 1
ATOM 810 C CA . GLY A 1 110 ? -40.122 -1.319 8.400 1.00 93.56 110 GLY A CA 1
ATOM 811 C C . GLY A 1 110 ? -38.619 -1.553 8.584 1.00 93.56 110 GLY A C 1
ATOM 812 O O . GLY A 1 110 ? -38.010 -2.464 8.021 1.00 93.56 110 GLY A O 1
ATOM 813 N N . HIS A 1 111 ? -38.000 -0.684 9.387 1.00 92.06 111 HIS A N 1
ATOM 814 C CA . HIS A 1 111 ? -36.545 -0.619 9.540 1.00 92.06 111 HIS A CA 1
ATOM 815 C C . HIS A 1 111 ? -35.932 -1.903 10.124 1.00 92.06 111 HIS A C 1
ATOM 817 O O . HIS A 1 111 ? -34.964 -2.418 9.572 1.00 92.06 111 HIS A O 1
ATOM 823 N N . GLU A 1 112 ? -36.498 -2.445 11.207 1.00 92.56 112 GLU A N 1
ATOM 824 C CA . GLU A 1 112 ? -35.931 -3.621 11.886 1.00 92.56 112 GLU A CA 1
ATOM 825 C C . GLU A 1 112 ? -35.951 -4.886 11.020 1.00 92.56 112 GLU A C 1
ATOM 827 O O . GLU A 1 112 ? -35.016 -5.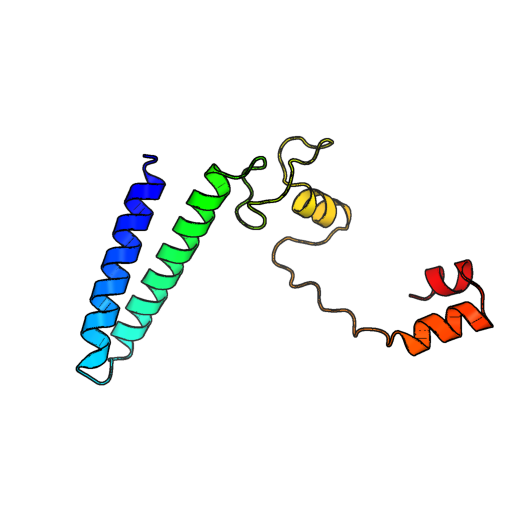685 11.067 1.00 92.56 112 GLU A O 1
ATOM 832 N N . GLU A 1 113 ? -37.005 -5.077 10.225 1.00 92.06 113 GLU A N 1
ATOM 833 C CA . GLU A 1 113 ? -37.111 -6.224 9.321 1.00 92.06 113 GLU A CA 1
ATOM 834 C C . GLU A 1 113 ? -36.172 -6.066 8.120 1.00 92.06 113 GLU A C 1
ATOM 836 O O . GLU A 1 113 ? -35.512 -7.023 7.717 1.00 92.06 113 GLU A O 1
ATOM 841 N N . ALA A 1 114 ? -36.041 -4.847 7.588 1.00 90.56 114 ALA A N 1
ATOM 842 C CA . ALA A 1 114 ? -35.093 -4.556 6.519 1.00 90.56 114 ALA A CA 1
ATOM 843 C C . ALA A 1 114 ? -33.633 -4.804 6.949 1.00 90.56 114 ALA A C 1
ATOM 845 O O . ALA A 1 114 ? -32.881 -5.394 6.179 1.00 90.56 114 ALA A O 1
ATOM 846 N N . VAL A 1 115 ? -33.252 -4.438 8.183 1.00 87.50 115 VAL A N 1
ATOM 847 C CA . VAL A 1 115 ? -31.911 -4.699 8.758 1.00 87.50 115 VAL A CA 1
ATOM 848 C C . VAL A 1 115 ? -31.637 -6.190 8.959 1.00 87.50 115 VAL A C 1
ATOM 850 O O . VAL A 1 115 ? -30.496 -6.623 8.888 1.00 87.50 115 VAL A O 1
ATOM 853 N N . ARG A 1 116 ? -32.662 -7.009 9.216 1.00 88.06 116 ARG A N 1
ATOM 854 C CA . ARG A 1 116 ? -32.475 -8.466 9.316 1.00 88.06 116 ARG A CA 1
ATOM 855 C C . ARG A 1 116 ? -32.280 -9.137 7.955 1.00 88.06 116 ARG A C 1
ATOM 857 O O . ARG A 1 116 ? -31.759 -10.248 7.905 1.00 88.06 116 ARG A O 1
ATOM 864 N N . ARG A 1 117 ? -32.720 -8.495 6.869 1.00 84.81 117 ARG A N 1
ATOM 865 C CA . ARG A 1 117 ? -32.749 -9.069 5.517 1.00 84.81 117 ARG A CA 1
ATOM 866 C C . ARG A 1 117 ? -31.514 -8.739 4.670 1.00 84.81 117 ARG A C 1
ATOM 868 O O . ARG A 1 117 ? -31.244 -9.484 3.727 1.00 84.81 117 ARG A O 1
ATOM 875 N N . PHE A 1 118 ? -30.805 -7.656 4.983 1.00 82.88 118 PHE A N 1
ATOM 876 C CA . PHE A 1 118 ? -29.635 -7.145 4.258 1.00 82.88 118 PHE A CA 1
ATOM 877 C C . PHE A 1 118 ? -28.471 -6.893 5.212 1.00 82.88 118 PHE A C 1
ATOM 879 O O . PHE A 1 118 ? -27.319 -7.141 4.794 1.00 82.88 118 PHE A O 1
#